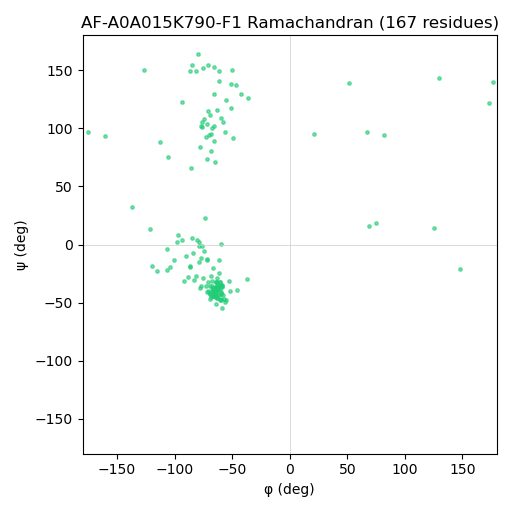Protein AF-A0A015K790-F1 (afdb_monomer)

Nearest PDB structures (foldseek):
  2nn4-assembly1_A  TM=5.230E-01  e=2.439E+00  Bacillus subtilis

Organism: Rhizophagus irregularis (strain DAOM 197198w) (NCBI:txid1432141)

Mean predicted aligned error: 20.73 Å

Foldseek 3Di:
DDDPPPPPDQLVPDDLVRLCVVVVVVVHDSVPQDSDSVSSNVVVVVVVVVVVVVVVVVVVVVVPPDDDDDDDDPDPPPPPPPPDPPPDDVVNDPPDPPPPPDDQDPVLVVLLVVLVVVPPPDVPPPPLVVSLVVSLVVVVVCVVVVNDPPVNRDDSVVSSVVVVVVVVD

Sequence (169 aa):
MEFFFVIEINPNRLTIEELKKKLSDYGIDTDIISDNRVVLAEILQNISNDETSKQVSDMLYNETIDTDLDSRQVSEYKLDFLLSSGWALKENQRFGKKGGGKRMSKNVVSYLEAYFLAGDINKSEKIYGSRNAEMHNELKGLVEGGILEKEEIPKIFTISNWIARYLVK

Secondary structure (DSSP, 8-state):
----------GGGS-HHHHHHHHHHTT--TTTT-S-HHHHHHHHHHHHHHHHHHHHHHHHHHTT-S---------TTS-TT---TTS--GGG-----TT-SPPPPHHHHHHHHHHHHHTTT-TTTS-HHHHHHHHHHHHHHHHHTTSS-GGG---HHHHHHHHHHHTT-

Solvent-accessible surface area (backbone atoms only — not comparable to full-atom values): 11027 Å² total; per-residue (Å²): 134,88,79,80,78,78,74,81,76,60,50,92,76,55,52,62,69,58,44,42,53,52,39,45,75,74,72,42,74,57,93,77,73,64,91,49,54,69,60,50,29,52,55,55,51,53,51,57,54,51,54,52,54,51,51,57,53,55,56,62,63,66,75,68,80,83,80,86,83,88,81,77,96,70,70,87,87,73,67,94,73,75,65,62,97,76,63,74,48,78,91,66,53,76,76,66,82,83,77,79,62,91,71,81,52,72,66,58,52,53,52,51,49,51,53,62,61,70,64,74,82,58,96,86,72,75,53,71,83,53,53,31,53,50,52,48,50,55,54,48,52,35,33,76,69,67,76,42,60,77,90,64,64,69,54,53,67,56,46,44,57,47,51,62,53,60,75,74,108

Radius of gyration: 29.71 Å; Cα contacts (8 Å, |Δi|>4): 68; chains: 1; bounding box: 66×65×40 Å

pLDDT: mean 71.96, std 16.67, range [33.62, 94.44]

Structure (mmCIF, N/CA/C/O backbone):
data_AF-A0A015K790-F1
#
_entry.id   AF-A0A015K790-F1
#
loop_
_atom_site.group_PDB
_atom_site.id
_atom_site.type_symbol
_atom_site.label_atom_id
_atom_site.label_alt_id
_atom_site.label_comp_id
_atom_site.label_asym_id
_atom_site.label_entity_id
_atom_site.label_seq_id
_atom_site.pdbx_PDB_ins_code
_atom_site.Cartn_x
_atom_site.Cartn_y
_atom_site.Cartn_z
_atom_site.occupancy
_atom_site.B_iso_or_equiv
_atom_site.auth_seq_id
_atom_site.auth_comp_id
_atom_site.auth_asym_id
_atom_site.auth_atom_id
_atom_site.pdbx_PDB_model_num
ATOM 1 N N . MET A 1 1 ? 49.365 -16.470 16.622 1.00 34.88 1 MET A N 1
ATOM 2 C CA . MET A 1 1 ? 48.613 -16.976 15.459 1.00 34.88 1 MET A CA 1
ATOM 3 C C . MET A 1 1 ? 47.930 -15.776 14.844 1.00 34.88 1 MET A C 1
ATOM 5 O O . MET A 1 1 ? 47.036 -15.215 15.465 1.00 34.88 1 MET A O 1
ATOM 9 N N . GLU A 1 2 ? 48.473 -15.303 13.728 1.00 34.03 2 GLU A N 1
ATOM 10 C CA . GLU A 1 2 ? 47.981 -14.133 12.998 1.00 34.03 2 GLU A CA 1
ATOM 11 C C . GLU A 1 2 ? 46.649 -14.505 12.335 1.00 34.03 2 GLU A C 1
ATOM 13 O O . GLU A 1 2 ? 46.596 -15.398 11.491 1.00 34.03 2 GLU A O 1
ATOM 18 N N . PHE A 1 3 ? 45.560 -13.866 12.758 1.00 34.06 3 PHE A N 1
ATOM 19 C CA . PHE A 1 3 ? 44.271 -13.978 12.087 1.00 34.06 3 PHE A CA 1
ATOM 20 C C . PHE A 1 3 ? 44.367 -13.211 10.766 1.00 34.06 3 PHE A C 1
ATOM 22 O O . PHE A 1 3 ? 44.336 -11.981 10.766 1.00 34.06 3 PHE A O 1
ATOM 29 N N . PHE A 1 4 ? 44.492 -13.917 9.641 1.00 36.56 4 PHE A N 1
ATOM 30 C CA . PHE A 1 4 ? 44.366 -13.287 8.330 1.00 36.56 4 PHE A CA 1
ATOM 31 C C . PHE A 1 4 ? 42.921 -12.828 8.142 1.00 36.56 4 PHE A C 1
ATOM 33 O O . PHE A 1 4 ? 42.010 -13.602 7.854 1.00 36.56 4 PHE A O 1
ATOM 40 N N . PHE A 1 5 ? 42.719 -11.534 8.363 1.00 33.62 5 PHE A N 1
ATOM 41 C CA . PHE A 1 5 ? 41.496 -10.819 8.059 1.00 33.62 5 PHE A CA 1
ATOM 42 C C . PHE A 1 5 ? 41.367 -10.765 6.531 1.00 33.62 5 PHE A C 1
ATOM 44 O O . PHE A 1 5 ? 41.971 -9.909 5.883 1.00 33.62 5 PHE A O 1
ATOM 51 N N . VAL A 1 6 ? 40.627 -11.700 5.932 1.00 44.00 6 VAL A N 1
ATOM 52 C CA . VAL A 1 6 ? 40.251 -11.590 4.518 1.00 44.00 6 VAL A CA 1
ATOM 53 C C . VAL A 1 6 ? 39.245 -10.449 4.429 1.00 44.00 6 VAL A C 1
ATOM 55 O O . VAL A 1 6 ? 38.055 -10.611 4.691 1.00 44.00 6 VAL A O 1
ATOM 58 N N . ILE A 1 7 ? 39.750 -9.251 4.132 1.00 43.62 7 ILE A N 1
ATOM 59 C CA . ILE A 1 7 ? 38.922 -8.121 3.723 1.00 43.62 7 ILE A CA 1
ATOM 60 C C . ILE A 1 7 ? 38.212 -8.588 2.459 1.00 43.62 7 ILE A C 1
ATOM 62 O O . ILE A 1 7 ? 38.834 -8.767 1.418 1.00 43.62 7 ILE A O 1
ATOM 66 N N . GLU A 1 8 ? 36.915 -8.826 2.568 1.00 54.44 8 GLU A N 1
ATOM 67 C CA . GLU A 1 8 ? 36.035 -9.161 1.459 1.00 54.44 8 GLU A CA 1
ATOM 68 C C . GLU A 1 8 ? 35.967 -7.932 0.536 1.00 54.44 8 GLU A C 1
ATOM 70 O O . GLU A 1 8 ? 35.201 -6.986 0.750 1.00 54.44 8 GLU A O 1
ATOM 75 N N . ILE A 1 9 ? 36.880 -7.851 -0.436 1.00 58.97 9 ILE A N 1
ATOM 76 C CA . ILE A 1 9 ? 36.975 -6.674 -1.297 1.00 58.97 9 ILE A CA 1
ATOM 77 C C . ILE A 1 9 ? 35.805 -6.713 -2.275 1.00 58.97 9 ILE A C 1
ATOM 79 O O . ILE A 1 9 ? 35.795 -7.504 -3.209 1.00 58.97 9 ILE A O 1
ATOM 83 N N . ASN A 1 10 ? 34.828 -5.827 -2.080 1.00 67.44 10 ASN A N 1
ATOM 84 C CA . ASN A 1 10 ? 33.653 -5.747 -2.941 1.00 67.44 10 ASN A CA 1
ATOM 85 C C . ASN A 1 10 ? 34.029 -5.210 -4.345 1.00 67.44 10 ASN A C 1
ATOM 87 O O . ASN A 1 10 ? 34.316 -4.011 -4.469 1.00 67.44 10 ASN A O 1
ATOM 91 N N . PRO A 1 11 ? 33.967 -6.037 -5.411 1.00 66.12 11 PRO A N 1
ATOM 92 C CA . PRO A 1 11 ? 34.335 -5.642 -6.776 1.00 66.12 11 PRO A CA 1
ATOM 93 C C . PRO A 1 11 ? 33.467 -4.494 -7.310 1.00 66.12 11 PRO A C 1
ATOM 95 O O . PRO A 1 11 ? 33.927 -3.672 -8.100 1.00 66.12 11 PRO A O 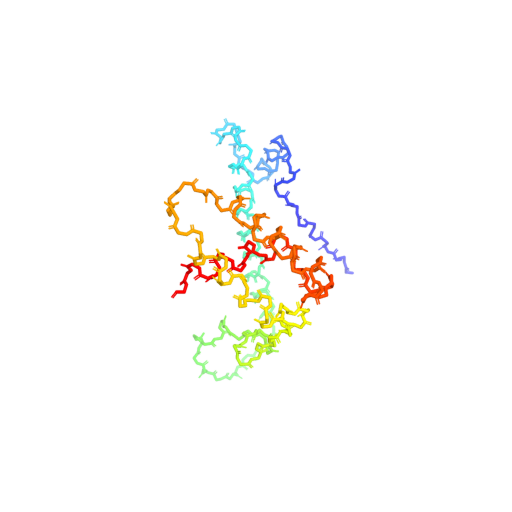1
ATOM 98 N N . ASN A 1 12 ? 32.247 -4.333 -6.786 1.00 70.94 12 ASN A N 1
ATOM 99 C CA . ASN A 1 12 ? 31.324 -3.268 -7.182 1.00 70.94 12 ASN A CA 1
ATOM 100 C C . ASN A 1 12 ? 31.701 -1.884 -6.646 1.00 70.94 12 ASN A C 1
ATOM 102 O O . ASN A 1 12 ? 31.036 -0.902 -6.989 1.00 70.94 12 ASN A O 1
ATOM 106 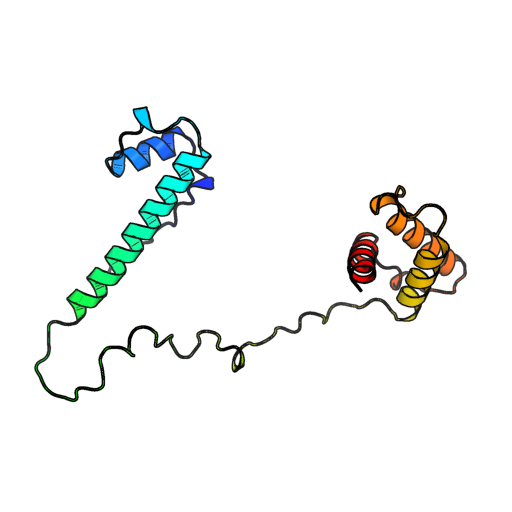N N . ARG A 1 13 ? 32.735 -1.775 -5.806 1.00 73.06 13 ARG A N 1
ATOM 107 C CA . ARG A 1 13 ? 33.251 -0.494 -5.295 1.00 73.06 13 ARG A CA 1
ATOM 108 C C . ARG A 1 13 ? 34.580 -0.076 -5.919 1.00 73.06 13 ARG A C 1
ATOM 110 O O . ARG A 1 13 ? 35.035 1.025 -5.636 1.00 73.06 13 ARG A O 1
ATOM 117 N N . LEU A 1 14 ? 35.162 -0.915 -6.772 1.00 79.44 14 LEU A N 1
ATOM 118 C CA . LEU A 1 14 ? 36.437 -0.651 -7.432 1.00 79.44 14 LEU A CA 1
ATOM 119 C C . LEU A 1 14 ? 36.237 0.139 -8.735 1.00 79.44 14 LEU A C 1
ATOM 121 O O . LEU A 1 14 ? 35.193 0.042 -9.405 1.00 79.44 14 LEU A O 1
ATOM 125 N N . THR A 1 15 ? 37.235 0.953 -9.064 1.00 83.56 15 THR A N 1
ATOM 126 C CA . THR A 1 15 ? 37.365 1.649 -10.351 1.00 83.56 15 THR A CA 1
ATOM 127 C C . THR A 1 15 ? 37.914 0.706 -11.428 1.00 83.56 15 THR A C 1
ATOM 129 O O . THR A 1 15 ? 38.426 -0.368 -11.120 1.00 83.56 15 THR A O 1
ATOM 132 N N . ILE A 1 16 ? 37.786 1.075 -12.708 1.00 79.81 16 ILE A N 1
ATOM 133 C CA . ILE A 1 16 ? 38.202 0.218 -13.836 1.00 79.81 16 ILE A CA 1
ATOM 134 C C . ILE A 1 16 ? 39.700 -0.113 -13.758 1.00 79.81 16 ILE A C 1
ATOM 136 O O . ILE A 1 16 ? 40.069 -1.271 -13.913 1.00 79.81 16 ILE A O 1
ATOM 140 N N . GLU A 1 17 ? 40.542 0.870 -13.435 1.00 81.38 17 GLU A N 1
ATOM 141 C CA . GLU A 1 17 ? 41.993 0.680 -13.297 1.00 81.38 17 GLU A CA 1
ATOM 142 C C . GLU A 1 17 ? 42.351 -0.275 -12.156 1.00 81.38 17 GLU A C 1
ATOM 144 O O . GLU A 1 17 ? 43.218 -1.134 -12.292 1.00 81.38 17 GLU A O 1
ATOM 149 N N . GLU A 1 18 ? 41.647 -0.175 -11.027 1.00 83.50 18 GLU A N 1
ATOM 150 C CA . GLU A 1 18 ? 41.865 -1.071 -9.892 1.00 83.50 18 GLU A CA 1
ATOM 151 C C . GLU A 1 18 ? 41.397 -2.498 -10.194 1.00 83.50 18 GLU A C 1
ATOM 153 O O . GLU A 1 18 ? 42.034 -3.457 -9.756 1.00 83.50 18 GLU A O 1
ATOM 158 N N . LEU A 1 19 ? 40.305 -2.650 -10.953 1.00 84.00 19 LEU A N 1
ATOM 159 C CA . LEU A 1 19 ? 39.843 -3.953 -11.430 1.00 84.00 19 LEU A CA 1
ATOM 160 C C . LEU A 1 19 ? 40.857 -4.570 -12.398 1.00 84.00 19 LEU A C 1
ATOM 162 O O . LEU A 1 19 ? 41.208 -5.737 -12.232 1.00 84.00 19 LEU A O 1
ATOM 166 N N . LYS A 1 20 ? 41.378 -3.790 -13.354 1.00 82.88 20 LYS A N 1
ATOM 167 C CA . LYS A 1 20 ? 42.399 -4.261 -14.301 1.00 82.88 20 LYS A CA 1
ATOM 168 C C . LYS A 1 20 ? 43.691 -4.659 -13.591 1.00 82.88 20 LYS A C 1
ATOM 170 O O . LYS A 1 20 ? 44.198 -5.754 -13.809 1.00 82.88 20 LYS A O 1
ATOM 175 N N . LYS A 1 21 ? 44.172 -3.827 -12.665 1.00 84.62 21 LYS A N 1
ATOM 176 C CA . LYS A 1 21 ? 45.357 -4.130 -11.854 1.00 84.62 21 LYS A CA 1
ATOM 177 C C . LYS A 1 21 ? 45.214 -5.461 -11.113 1.00 84.62 21 LYS A C 1
ATOM 179 O O . LYS A 1 21 ? 46.108 -6.293 -11.181 1.00 84.62 21 LYS A O 1
ATOM 184 N N . LYS A 1 22 ? 44.072 -5.688 -10.458 1.00 82.81 22 LYS A N 1
ATOM 185 C CA . LYS A 1 22 ? 43.823 -6.947 -9.748 1.00 82.81 22 LYS A CA 1
ATOM 186 C C . LYS A 1 22 ? 43.770 -8.149 -10.678 1.00 82.81 22 LYS A C 1
ATOM 188 O O . LYS A 1 22 ? 44.328 -9.182 -10.350 1.00 82.81 22 LYS A O 1
ATOM 193 N N . LEU A 1 23 ? 43.112 -8.030 -11.828 1.00 82.25 23 LEU A N 1
ATOM 194 C CA . LEU A 1 23 ? 43.068 -9.113 -12.812 1.00 82.25 23 LEU A CA 1
ATOM 195 C C . LEU A 1 23 ? 44.467 -9.431 -13.365 1.00 82.25 23 LEU A C 1
ATOM 197 O O . LEU A 1 23 ? 44.794 -10.602 -13.540 1.00 82.25 23 LEU A O 1
ATOM 201 N N . SER A 1 24 ? 45.321 -8.418 -13.531 1.00 80.88 24 SER A N 1
ATOM 202 C CA . SER A 1 24 ? 46.734 -8.616 -13.864 1.00 80.88 24 SER A CA 1
ATOM 203 C C . SER A 1 24 ? 47.498 -9.366 -12.767 1.00 80.88 24 SER A C 1
ATOM 205 O O . SER A 1 24 ? 48.345 -10.190 -13.102 1.00 80.88 24 SER A O 1
ATOM 207 N N . ASP A 1 25 ? 47.202 -9.127 -11.483 1.00 79.69 25 ASP A N 1
ATOM 208 C CA . ASP A 1 25 ? 47.802 -9.885 -10.370 1.00 79.69 25 ASP A CA 1
ATOM 209 C C . ASP A 1 25 ? 47.414 -11.381 -10.431 1.00 79.69 25 ASP A C 1
ATOM 211 O O . ASP A 1 25 ? 48.201 -12.242 -10.042 1.00 79.69 25 ASP A O 1
ATOM 215 N N . TYR A 1 26 ? 46.240 -11.698 -10.994 1.00 73.69 26 TYR A N 1
ATOM 216 C CA . TYR A 1 26 ? 45.779 -13.065 -11.282 1.00 73.69 26 TYR A CA 1
ATOM 217 C C . TYR A 1 26 ? 46.281 -13.626 -12.630 1.00 73.69 26 TYR A C 1
ATOM 219 O O . TYR A 1 26 ? 45.879 -14.718 -13.032 1.00 73.69 26 TYR A O 1
ATOM 227 N N . GLY A 1 27 ? 47.157 -12.908 -13.344 1.00 70.88 27 GLY A N 1
ATOM 228 C CA . GLY A 1 27 ? 47.731 -13.349 -14.622 1.00 70.88 27 GLY A CA 1
ATOM 229 C C . GLY A 1 27 ? 46.777 -13.261 -15.818 1.00 70.88 27 GLY A C 1
ATOM 230 O O . GLY A 1 27 ? 47.007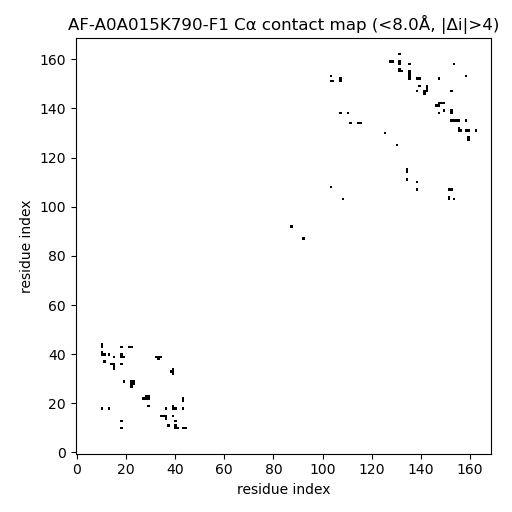 -13.917 -16.835 1.00 70.88 27 GLY A O 1
ATOM 231 N N . ILE A 1 28 ? 45.704 -12.475 -15.707 1.00 72.19 28 ILE A N 1
ATOM 232 C CA . ILE A 1 28 ? 44.714 -12.275 -16.766 1.00 72.19 28 ILE A CA 1
ATOM 233 C C . ILE A 1 28 ? 45.092 -11.032 -17.575 1.00 72.19 28 ILE A C 1
ATOM 235 O O . ILE A 1 28 ? 45.188 -9.936 -17.027 1.00 72.19 28 ILE A O 1
ATOM 239 N N . ASP A 1 29 ? 45.277 -11.201 -18.885 1.00 66.88 29 ASP A N 1
ATOM 240 C CA . ASP A 1 29 ? 45.687 -10.120 -19.784 1.00 66.88 29 ASP A CA 1
ATOM 241 C C . ASP A 1 29 ? 44.511 -9.173 -20.085 1.00 66.88 29 ASP A C 1
ATOM 243 O O . ASP A 1 29 ? 43.596 -9.478 -20.856 1.00 66.88 29 ASP A O 1
ATOM 247 N N . THR A 1 30 ? 44.490 -8.028 -19.403 1.00 64.75 30 THR A N 1
ATOM 248 C CA . THR A 1 30 ? 43.350 -7.100 -19.383 1.00 64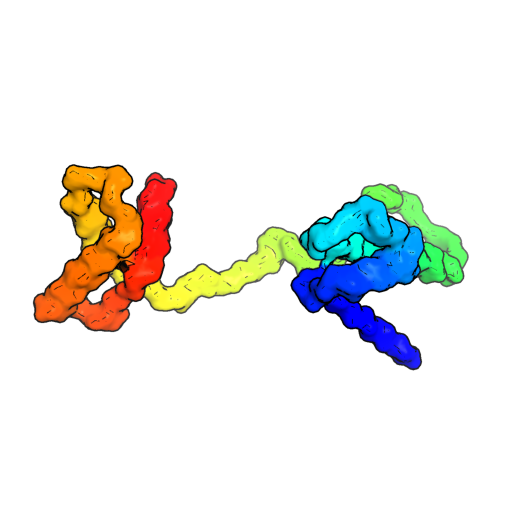.75 30 THR A CA 1
ATOM 249 C C . THR A 1 30 ? 43.206 -6.241 -20.631 1.00 64.75 30 THR A C 1
ATOM 251 O O . THR A 1 30 ? 42.158 -5.616 -20.808 1.00 64.75 30 THR A O 1
ATOM 254 N N . ASP A 1 31 ? 44.213 -6.225 -21.503 1.00 62.47 31 ASP A N 1
ATOM 255 C CA . ASP A 1 31 ? 44.223 -5.413 -22.725 1.00 62.47 31 ASP A CA 1
ATOM 256 C C . ASP A 1 31 ? 43.249 -5.942 -23.796 1.00 62.47 31 ASP A C 1
ATOM 258 O O . ASP A 1 31 ? 42.895 -5.229 -24.733 1.00 62.47 31 ASP A O 1
ATOM 262 N N . ILE A 1 32 ? 42.749 -7.173 -23.626 1.00 57.81 32 ILE A N 1
ATOM 263 C CA . ILE A 1 32 ? 41.846 -7.856 -24.569 1.00 57.81 32 ILE A CA 1
ATOM 264 C C . ILE A 1 32 ? 40.387 -7.873 -24.063 1.00 57.81 32 ILE A C 1
ATOM 266 O O . ILE A 1 32 ? 39.453 -8.070 -24.840 1.00 57.81 32 ILE A O 1
ATOM 270 N N . ILE A 1 33 ? 40.159 -7.667 -22.761 1.00 62.03 33 ILE A N 1
ATOM 271 C CA . ILE A 1 33 ? 38.974 -8.220 -22.079 1.00 62.03 33 ILE A CA 1
ATOM 272 C C . ILE A 1 33 ? 37.730 -7.334 -22.116 1.00 62.03 33 ILE A C 1
ATOM 274 O O . ILE A 1 33 ? 36.641 -7.904 -22.089 1.00 62.03 33 ILE A O 1
ATOM 278 N N . SER A 1 34 ? 37.870 -6.001 -22.212 1.00 64.19 34 SER A N 1
ATOM 279 C CA . SER A 1 34 ? 36.805 -4.968 -22.298 1.00 64.19 34 SER A CA 1
ATOM 280 C C . SER A 1 34 ? 37.026 -3.842 -21.280 1.00 64.19 34 SER A C 1
ATOM 282 O O . SER A 1 34 ? 37.390 -4.090 -20.133 1.00 64.19 34 SER A O 1
ATOM 284 N N . ASP A 1 35 ? 36.708 -2.599 -21.661 1.00 75.44 35 ASP A N 1
ATOM 285 C CA . ASP A 1 35 ? 36.651 -1.444 -20.746 1.00 75.44 35 ASP A CA 1
ATOM 286 C C . ASP A 1 35 ? 35.343 -1.383 -19.936 1.00 75.44 35 ASP A C 1
ATOM 288 O O . ASP A 1 35 ? 35.091 -0.445 -19.173 1.00 75.44 35 ASP A O 1
ATOM 292 N N . ASN A 1 36 ? 34.471 -2.382 -20.085 1.00 81.06 36 ASN A N 1
ATOM 293 C CA . ASN A 1 36 ? 33.233 -2.444 -19.333 1.00 81.06 36 ASN A CA 1
ATOM 294 C C . ASN A 1 36 ? 33.493 -2.882 -17.889 1.00 81.06 36 ASN A C 1
ATOM 296 O O . ASN A 1 36 ? 33.670 -4.063 -17.585 1.00 81.06 36 ASN A O 1
ATOM 300 N N . ARG A 1 37 ? 33.405 -1.910 -16.980 1.00 80.38 37 ARG A N 1
ATOM 301 C CA . ARG A 1 37 ? 33.509 -2.094 -15.529 1.00 80.38 37 ARG A CA 1
ATOM 302 C C . ARG A 1 37 ? 32.690 -3.269 -14.981 1.00 80.38 37 ARG A C 1
ATOM 304 O O . ARG A 1 37 ? 33.152 -3.938 -14.064 1.00 80.38 37 ARG A O 1
ATOM 311 N N . VAL A 1 38 ? 31.478 -3.493 -15.496 1.00 79.38 38 VAL A N 1
ATOM 312 C CA . VAL A 1 38 ? 30.572 -4.540 -14.990 1.00 79.38 38 VAL A CA 1
ATOM 313 C C . VAL A 1 38 ? 31.143 -5.928 -15.267 1.00 79.38 38 VAL A C 1
ATOM 315 O O . VAL A 1 38 ? 31.182 -6.761 -14.369 1.00 79.38 38 VAL A O 1
ATOM 318 N N . VAL A 1 39 ? 31.660 -6.134 -16.479 1.00 81.31 39 VAL A N 1
ATOM 319 C CA . VAL A 1 39 ? 32.260 -7.404 -16.909 1.00 81.31 39 VAL A CA 1
ATOM 320 C C . VAL A 1 39 ? 33.518 -7.701 -16.092 1.00 81.31 39 VAL A C 1
ATOM 322 O O . VAL A 1 39 ? 33.691 -8.810 -15.598 1.00 81.31 39 VAL A O 1
ATOM 325 N N . LEU A 1 40 ? 34.364 -6.690 -15.870 1.00 81.19 40 LEU A N 1
ATOM 326 C CA . LEU A 1 40 ? 35.576 -6.838 -15.058 1.00 81.19 40 LEU A CA 1
ATOM 327 C C . LEU A 1 40 ? 35.260 -7.192 -13.596 1.00 81.19 40 LEU A C 1
ATOM 329 O O . LEU A 1 40 ? 35.945 -8.017 -12.994 1.00 81.19 40 LEU A O 1
ATOM 333 N N . ALA A 1 41 ? 34.213 -6.590 -13.025 1.00 80.38 41 ALA A N 1
ATOM 334 C CA . ALA A 1 41 ? 33.776 -6.886 -11.663 1.00 80.38 41 ALA A CA 1
ATOM 335 C C . ALA A 1 41 ? 33.235 -8.319 -11.522 1.00 80.38 41 ALA A C 1
ATOM 337 O O . ALA A 1 41 ? 33.524 -8.984 -10.528 1.00 80.38 41 ALA A O 1
ATOM 338 N N . GLU A 1 42 ? 32.489 -8.798 -12.518 1.00 83.12 42 GLU A N 1
ATOM 339 C CA . GLU A 1 42 ? 31.931 -10.153 -12.550 1.00 83.12 42 GLU A CA 1
ATOM 340 C C . GLU A 1 42 ? 33.025 -11.225 -12.667 1.00 83.12 42 GLU A C 1
ATOM 342 O O . GLU A 1 42 ? 33.025 -12.195 -11.909 1.00 83.12 42 GLU A O 1
ATOM 347 N N . ILE A 1 43 ? 34.009 -11.017 -13.548 1.00 82.19 43 ILE A N 1
ATOM 348 C CA . ILE A 1 43 ? 35.155 -11.929 -13.701 1.00 82.19 43 ILE A CA 1
ATOM 349 C C . ILE A 1 43 ? 35.925 -12.047 -12.382 1.00 82.19 43 ILE A C 1
ATOM 351 O O . ILE A 1 43 ? 36.201 -13.156 -11.924 1.00 82.19 43 ILE A O 1
ATOM 355 N N . LEU A 1 44 ? 36.218 -10.916 -11.735 1.00 82.56 44 LEU A N 1
ATOM 356 C CA . LEU A 1 44 ? 36.946 -10.900 -10.468 1.00 82.56 44 LEU A CA 1
ATOM 357 C C . LEU A 1 44 ? 36.178 -11.625 -9.349 1.00 82.56 44 LEU A C 1
ATOM 359 O O . LEU A 1 44 ? 36.776 -12.323 -8.532 1.00 82.56 44 LEU A O 1
ATOM 363 N N . GLN A 1 45 ? 34.850 -11.488 -9.324 1.00 82.06 45 GLN A N 1
ATOM 364 C CA . GLN A 1 45 ? 33.999 -12.172 -8.353 1.00 82.06 45 GLN A CA 1
ATOM 365 C C . GLN A 1 45 ? 34.016 -13.693 -8.544 1.00 82.06 45 GLN A C 1
ATOM 367 O O . GLN A 1 45 ? 34.084 -14.436 -7.566 1.00 82.06 45 GLN A O 1
ATOM 372 N N . ASN A 1 46 ? 33.995 -14.159 -9.792 1.00 80.69 46 ASN A N 1
ATOM 373 C CA . ASN A 1 46 ? 34.024 -15.586 -10.100 1.00 80.69 46 ASN A CA 1
ATOM 374 C C . ASN A 1 46 ? 35.355 -16.239 -9.701 1.00 80.69 46 ASN A C 1
ATOM 376 O O . ASN A 1 46 ? 35.340 -17.321 -9.119 1.00 80.69 46 ASN A O 1
ATOM 380 N N . ILE A 1 47 ? 36.482 -15.560 -9.930 1.00 79.75 47 ILE A N 1
ATOM 381 C CA . ILE A 1 47 ? 37.817 -16.048 -9.535 1.00 79.75 47 ILE A CA 1
ATOM 382 C C . ILE A 1 47 ? 37.922 -16.172 -8.014 1.00 79.75 47 ILE A C 1
ATOM 384 O O . ILE A 1 47 ? 38.338 -17.208 -7.504 1.00 79.75 47 ILE A O 1
ATOM 388 N N . SER A 1 48 ? 37.468 -15.154 -7.276 1.00 74.12 48 SER A N 1
ATOM 389 C CA . SER A 1 48 ? 37.499 -15.182 -5.809 1.00 74.12 48 SER A CA 1
ATOM 390 C C . SER A 1 48 ? 36.684 -16.349 -5.230 1.00 74.12 48 SER A C 1
ATOM 392 O O . SER A 1 48 ? 37.071 -16.928 -4.215 1.00 74.12 48 SER A O 1
ATOM 394 N N . ASN A 1 49 ? 35.569 -16.716 -5.867 1.00 70.88 49 ASN A N 1
ATOM 395 C CA . ASN A 1 49 ? 34.738 -17.845 -5.440 1.00 70.88 49 ASN A CA 1
ATOM 396 C C . ASN A 1 49 ? 35.398 -19.208 -5.733 1.00 70.88 49 ASN A C 1
ATOM 398 O O . ASN A 1 49 ? 35.257 -20.142 -4.937 1.00 70.88 49 ASN A O 1
ATOM 402 N N . ASP A 1 50 ? 36.130 -19.324 -6.844 1.00 69.12 50 ASP A N 1
ATOM 403 C CA . ASP A 1 50 ? 36.870 -20.538 -7.214 1.00 69.12 50 ASP A CA 1
ATOM 404 C C . ASP A 1 50 ? 38.053 -20.786 -6.260 1.00 69.12 50 ASP A C 1
ATOM 406 O O . ASP A 1 50 ? 38.195 -21.875 -5.700 1.00 69.12 50 ASP A O 1
ATOM 410 N N . GLU A 1 51 ? 38.834 -19.746 -5.948 1.00 67.12 51 GLU A N 1
ATOM 411 C CA . GLU A 1 51 ? 39.943 -19.839 -4.985 1.00 67.12 51 GLU A CA 1
ATOM 412 C C . GLU A 1 51 ? 39.472 -20.243 -3.583 1.00 67.12 51 GLU A C 1
ATOM 414 O O . GLU A 1 51 ? 40.125 -21.045 -2.912 1.00 67.12 51 GLU A O 1
ATOM 419 N N . THR A 1 52 ? 38.317 -19.730 -3.153 1.00 62.88 52 THR A N 1
ATOM 420 C CA . THR A 1 52 ? 37.710 -20.085 -1.860 1.00 62.88 52 THR A CA 1
ATOM 421 C C . THR A 1 52 ? 37.302 -21.560 -1.830 1.00 62.88 52 THR A C 1
ATOM 423 O O . THR A 1 52 ? 37.516 -22.247 -0.833 1.00 62.88 52 THR A O 1
ATOM 426 N N . SER A 1 53 ? 36.769 -22.074 -2.942 1.00 59.72 53 SER A N 1
ATOM 427 C CA . SER A 1 53 ? 36.374 -23.483 -3.073 1.00 59.72 53 SER A CA 1
ATOM 428 C C . SER A 1 53 ?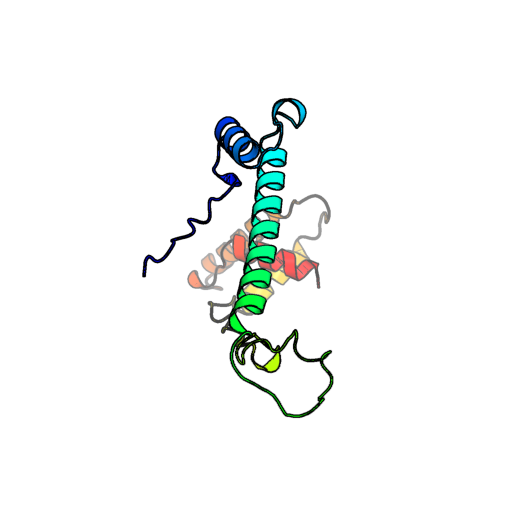 37.587 -24.417 -3.036 1.00 59.72 53 SER A C 1
ATOM 430 O O . SER A 1 53 ? 37.548 -25.470 -2.397 1.00 59.72 53 SER A O 1
ATOM 432 N N . LYS A 1 54 ? 38.695 -24.006 -3.660 1.00 61.06 54 LYS A N 1
ATOM 433 C CA . LYS A 1 54 ? 39.945 -24.772 -3.691 1.00 61.06 54 LYS A CA 1
ATOM 434 C C . LYS A 1 54 ? 40.637 -24.825 -2.323 1.00 61.06 54 LYS A C 1
ATOM 436 O O . LYS A 1 54 ? 41.038 -25.899 -1.886 1.00 61.06 54 LYS A O 1
ATOM 441 N N . GLN A 1 55 ? 40.683 -23.706 -1.596 1.00 60.28 55 GLN A N 1
ATOM 442 C CA . GLN A 1 55 ? 41.268 -23.648 -0.247 1.00 60.28 55 GLN A CA 1
ATOM 443 C C . GLN A 1 55 ? 40.516 -24.514 0.775 1.00 60.28 55 GLN A C 1
ATOM 445 O O . GLN A 1 55 ? 41.143 -25.152 1.620 1.00 60.28 55 GLN A O 1
ATOM 450 N N . VAL A 1 56 ? 39.182 -24.578 0.689 1.00 60.25 56 VAL A N 1
ATOM 451 C CA . VAL A 1 56 ? 38.366 -25.439 1.565 1.00 60.25 56 VAL A CA 1
ATOM 452 C C . VAL A 1 56 ? 38.654 -26.924 1.315 1.00 60.25 56 VAL A C 1
ATOM 454 O O . VAL A 1 56 ? 38.728 -27.695 2.268 1.00 60.25 56 VAL A O 1
ATOM 457 N N . SER A 1 57 ? 38.879 -27.316 0.058 1.00 60.94 57 SER A N 1
ATOM 458 C CA . SER A 1 57 ? 39.277 -28.685 -0.299 1.00 60.94 57 SER A CA 1
ATOM 459 C C . SER A 1 57 ? 40.664 -29.045 0.247 1.00 60.94 57 SER A C 1
ATOM 461 O O . SER A 1 57 ? 40.848 -30.128 0.803 1.00 60.94 57 SER A O 1
ATOM 463 N N . ASP A 1 58 ? 41.633 -28.135 0.129 1.00 56.12 58 ASP A N 1
ATOM 464 C CA . ASP A 1 58 ? 43.014 -28.373 0.565 1.00 56.12 58 ASP A CA 1
ATOM 465 C C . ASP A 1 58 ? 43.147 -28.416 2.101 1.00 56.12 58 ASP A C 1
ATOM 467 O O . ASP A 1 58 ? 43.951 -29.184 2.633 1.00 56.12 58 ASP A O 1
ATOM 471 N N . MET A 1 59 ? 42.336 -27.651 2.845 1.00 53.81 59 MET A N 1
ATOM 472 C CA . MET A 1 59 ? 42.277 -27.745 4.315 1.00 53.81 59 MET A CA 1
ATOM 473 C C . MET A 1 59 ? 41.789 -29.122 4.790 1.00 53.81 59 MET A C 1
ATOM 475 O O . MET A 1 59 ? 42.311 -29.652 5.768 1.00 53.81 59 MET A O 1
ATOM 479 N N . LEU A 1 60 ? 40.824 -29.715 4.084 1.00 55.81 60 LEU A N 1
ATOM 480 C CA . LEU A 1 60 ? 40.159 -30.960 4.485 1.00 55.81 60 LEU A CA 1
ATOM 481 C C . LEU A 1 60 ? 41.042 -32.204 4.260 1.00 55.81 60 LEU A C 1
ATOM 483 O O . LEU A 1 60 ? 40.959 -33.174 5.013 1.00 55.81 60 LEU A O 1
ATOM 487 N N . TYR A 1 61 ? 41.939 -32.151 3.270 1.00 55.81 61 TYR A N 1
ATOM 488 C CA . TYR A 1 61 ? 42.884 -33.231 2.958 1.00 55.81 61 TYR A CA 1
ATOM 489 C C . TYR A 1 61 ? 44.138 -33.244 3.842 1.00 55.81 61 TYR A C 1
ATOM 491 O O . TYR A 1 61 ? 44.732 -34.299 4.056 1.00 55.81 61 TYR A O 1
ATOM 499 N N . ASN A 1 62 ? 44.553 -32.088 4.365 1.00 54.16 62 ASN A N 1
ATOM 500 C CA . ASN A 1 62 ? 45.781 -31.982 5.159 1.00 54.16 62 ASN A CA 1
ATOM 501 C C . ASN A 1 62 ? 45.566 -32.285 6.653 1.00 54.16 62 ASN A C 1
ATOM 503 O O . ASN A 1 62 ? 46.525 -32.609 7.349 1.00 54.16 62 ASN A O 1
ATOM 507 N N . GLU A 1 63 ? 44.326 -32.218 7.148 1.00 53.38 63 GLU A N 1
ATOM 508 C CA . GLU A 1 63 ? 43.980 -32.517 8.548 1.00 53.38 63 GLU A CA 1
ATOM 509 C C . GLU A 1 63 ? 43.779 -34.028 8.812 1.00 53.38 63 GLU A C 1
ATOM 511 O O . GLU A 1 63 ? 43.659 -34.448 9.959 1.00 53.38 63 GLU A O 1
ATOM 516 N N . THR A 1 64 ? 43.783 -34.872 7.769 1.00 49.47 64 THR A N 1
ATOM 517 C CA . THR A 1 64 ? 43.507 -36.321 7.861 1.00 49.47 64 THR A CA 1
ATOM 518 C C . THR A 1 64 ? 44.741 -37.233 7.906 1.00 49.47 64 THR A C 1
ATOM 520 O O . THR A 1 64 ? 44.579 -38.450 7.995 1.00 49.47 64 THR A O 1
ATOM 523 N N . ILE A 1 65 ? 45.973 -36.706 7.908 1.00 49.44 65 ILE A N 1
ATOM 524 C CA . ILE A 1 65 ? 47.188 -37.528 8.080 1.00 49.44 65 ILE A CA 1
ATOM 525 C C . ILE A 1 65 ? 47.774 -37.323 9.480 1.00 49.44 65 ILE A C 1
ATOM 527 O O . ILE A 1 65 ? 48.763 -36.620 9.634 1.00 49.44 65 ILE A O 1
ATOM 531 N N . ASP A 1 66 ? 47.140 -37.926 10.487 1.00 45.19 66 ASP A N 1
ATOM 532 C CA . ASP A 1 66 ? 47.804 -38.760 11.506 1.00 45.19 66 ASP A CA 1
ATOM 533 C C . ASP A 1 66 ? 46.730 -39.379 12.421 1.00 45.19 66 ASP A C 1
ATOM 535 O O . ASP A 1 66 ? 46.194 -38.720 13.310 1.00 45.19 66 ASP A O 1
ATOM 539 N N . THR A 1 67 ? 46.326 -40.620 12.146 1.00 42.69 67 THR A N 1
AT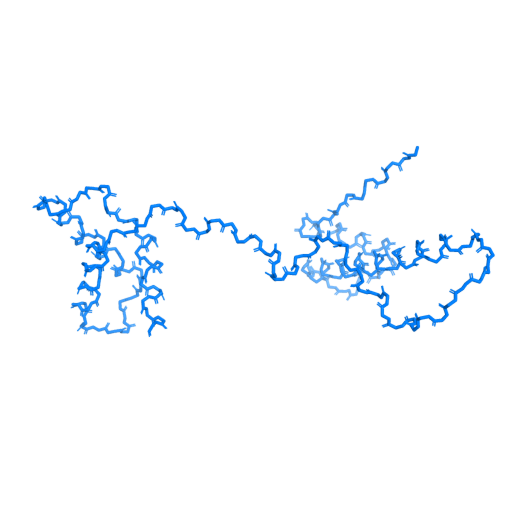OM 540 C CA . THR A 1 67 ? 46.153 -41.706 13.131 1.00 42.69 67 THR A CA 1
ATOM 541 C C . THR A 1 67 ? 45.510 -42.927 12.466 1.00 42.69 67 THR A C 1
ATOM 543 O O . THR A 1 67 ? 44.441 -42.892 11.867 1.00 42.69 67 THR A O 1
ATOM 546 N N . ASP A 1 68 ? 46.268 -44.005 12.571 1.00 43.03 68 ASP A N 1
ATOM 547 C CA . ASP A 1 68 ? 46.077 -45.380 12.135 1.00 43.03 68 ASP A CA 1
ATOM 548 C C . ASP A 1 68 ? 44.667 -45.991 12.366 1.00 43.03 68 ASP A C 1
ATOM 550 O O . ASP A 1 68 ? 44.140 -45.975 13.474 1.00 43.03 68 ASP A O 1
ATOM 554 N N . LEU A 1 69 ? 44.132 -46.566 11.278 1.00 52.22 69 LEU A N 1
ATOM 555 C CA . LEU A 1 69 ? 43.374 -47.823 1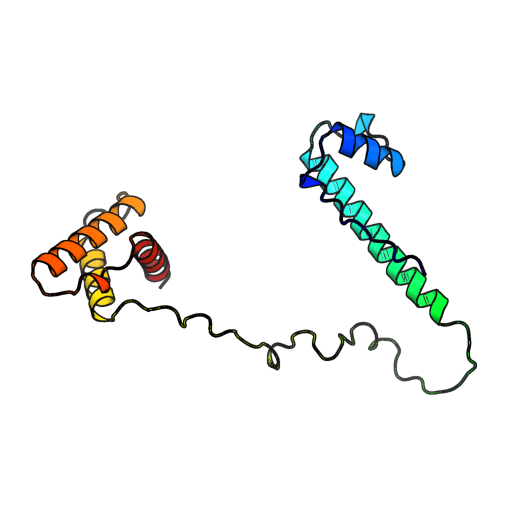1.114 1.00 52.22 69 LEU A CA 1
ATOM 556 C C . LEU A 1 69 ? 42.139 -48.175 11.986 1.00 52.22 69 LEU A C 1
ATOM 558 O O . LEU A 1 69 ? 42.144 -48.169 13.208 1.00 52.22 69 LEU A O 1
ATOM 562 N N . ASP A 1 70 ? 41.147 -48.730 11.276 1.00 47.16 70 ASP A N 1
ATOM 563 C CA . ASP A 1 70 ? 40.044 -49.581 11.749 1.00 47.16 70 ASP A CA 1
ATOM 564 C C . ASP A 1 70 ? 38.832 -48.870 12.364 1.00 47.16 70 ASP A C 1
ATOM 566 O O . ASP A 1 70 ? 38.719 -48.652 13.566 1.00 47.16 70 ASP A O 1
ATOM 570 N N . SER A 1 71 ? 37.819 -48.606 11.538 1.00 40.56 71 SER A N 1
ATOM 571 C CA . SER A 1 71 ? 36.568 -49.364 11.645 1.00 40.56 71 SER A CA 1
ATOM 572 C C . SER A 1 71 ? 35.500 -48.869 10.671 1.00 40.56 71 SER A C 1
ATOM 574 O O . SER A 1 71 ? 35.239 -47.682 10.513 1.00 40.56 71 SER A O 1
ATOM 576 N N . ARG A 1 72 ? 34.804 -49.862 10.109 1.00 46.16 72 ARG A N 1
ATOM 577 C CA . ARG A 1 72 ? 33.451 -49.791 9.541 1.00 46.16 72 ARG A CA 1
ATOM 578 C C . ARG A 1 72 ? 33.290 -48.947 8.278 1.00 46.16 72 ARG A C 1
ATOM 580 O O . ARG A 1 72 ? 32.938 -47.776 8.304 1.00 46.16 72 ARG A O 1
ATOM 587 N N . GLN A 1 73 ? 33.335 -49.674 7.161 1.00 51.66 73 GLN A N 1
ATOM 588 C CA . GLN A 1 73 ? 32.555 -49.380 5.960 1.00 51.66 73 GLN A CA 1
ATOM 589 C C . GLN A 1 73 ? 31.079 -49.144 6.329 1.00 51.66 73 GLN A C 1
ATOM 591 O O . GLN A 1 73 ? 30.265 -50.065 6.376 1.00 51.66 73 GLN A O 1
ATOM 596 N N . VAL A 1 74 ? 30.736 -47.887 6.584 1.00 42.56 74 VAL A N 1
ATOM 597 C CA . VAL A 1 74 ? 29.388 -47.351 6.431 1.00 42.56 74 VAL A CA 1
ATOM 598 C C . VAL A 1 74 ? 29.482 -46.367 5.276 1.00 42.56 74 VAL A C 1
ATOM 600 O O . VAL A 1 74 ? 29.801 -45.203 5.465 1.00 42.56 74 VAL A O 1
ATOM 603 N N . SER A 1 75 ? 29.283 -46.908 4.073 1.00 48.16 75 SER A N 1
ATOM 604 C CA . SER A 1 75 ? 28.935 -46.221 2.825 1.00 48.16 75 SER A CA 1
ATOM 605 C C . SER A 1 75 ? 29.252 -44.714 2.763 1.00 48.16 75 SER A C 1
ATOM 607 O O . SER A 1 75 ? 28.438 -43.864 3.127 1.00 48.16 75 SER A O 1
ATOM 609 N N . GLU A 1 76 ? 30.420 -44.431 2.203 1.00 56.16 76 GLU A N 1
ATOM 610 C CA . GLU A 1 76 ? 31.106 -43.149 1.989 1.00 56.16 76 GLU A CA 1
ATOM 611 C C . GLU A 1 76 ? 30.340 -42.110 1.134 1.00 56.16 76 GLU A C 1
ATOM 613 O O . GLU A 1 76 ? 30.802 -40.995 0.956 1.00 56.16 76 GLU A O 1
ATOM 618 N N . TYR A 1 77 ? 29.128 -42.408 0.647 1.00 48.59 77 TYR A N 1
ATOM 619 C CA . TYR A 1 77 ? 28.343 -41.496 -0.206 1.00 48.59 77 TYR A CA 1
ATOM 620 C C . TYR A 1 77 ? 27.281 -40.666 0.542 1.00 48.59 77 TYR A C 1
ATOM 622 O O . TYR A 1 77 ? 26.443 -40.015 -0.083 1.00 48.59 77 TYR A O 1
ATOM 630 N N . LYS A 1 78 ? 27.260 -40.706 1.882 1.00 48.12 78 LYS A N 1
ATOM 631 C CA . LYS A 1 78 ? 26.248 -40.018 2.714 1.00 48.12 78 LYS A CA 1
ATOM 632 C C . LYS A 1 78 ? 26.838 -39.004 3.707 1.00 48.12 78 LYS A C 1
ATOM 634 O O . LYS A 1 78 ? 26.135 -38.575 4.619 1.00 48.12 78 LYS A O 1
ATOM 639 N N . LEU A 1 79 ? 28.111 -38.639 3.566 1.00 52.09 79 LEU A N 1
ATOM 640 C CA . LEU A 1 79 ? 28.806 -37.766 4.522 1.00 52.09 79 LEU A CA 1
ATOM 641 C C . LEU A 1 79 ? 28.934 -36.298 4.076 1.00 52.09 79 LEU A C 1
ATOM 643 O O . LEU A 1 79 ? 29.120 -35.443 4.935 1.00 52.09 79 LEU A O 1
ATOM 647 N N . ASP A 1 80 ? 28.683 -35.967 2.806 1.00 54.25 80 ASP A N 1
ATOM 648 C CA . ASP A 1 80 ? 28.934 -34.609 2.279 1.00 54.25 80 ASP A CA 1
ATOM 649 C C . ASP A 1 80 ? 27.873 -33.548 2.618 1.00 54.25 80 ASP A C 1
ATOM 651 O O . ASP A 1 80 ? 28.010 -32.384 2.251 1.00 54.25 80 ASP A O 1
ATOM 655 N N . PHE A 1 81 ? 26.804 -33.906 3.335 1.00 57.78 81 PHE A N 1
ATOM 656 C CA . PHE A 1 81 ? 25.742 -32.954 3.697 1.00 57.78 81 PHE A CA 1
ATOM 657 C C . PHE A 1 81 ? 25.260 -33.086 5.143 1.00 57.78 81 PHE A C 1
ATOM 659 O O . PHE A 1 81 ? 24.101 -32.793 5.453 1.00 57.78 81 PHE A O 1
ATOM 666 N N . LEU A 1 82 ? 26.142 -33.472 6.067 1.00 57.56 82 LEU A N 1
ATOM 667 C CA . LEU A 1 82 ? 25.902 -33.233 7.493 1.00 57.56 82 LEU A CA 1
ATOM 668 C C . LEU A 1 82 ? 26.068 -31.736 7.787 1.00 57.56 82 LEU A C 1
ATOM 670 O O . LEU A 1 82 ? 27.047 -31.280 8.369 1.00 57.56 82 LEU A O 1
ATOM 674 N N . LEU A 1 83 ? 25.079 -30.954 7.356 1.00 63.16 83 LEU A N 1
ATOM 675 C CA . LEU A 1 83 ? 24.901 -29.581 7.796 1.00 63.16 83 LEU A CA 1
ATOM 676 C C . LEU A 1 83 ? 24.827 -29.599 9.329 1.00 63.16 83 LEU A C 1
ATOM 678 O O . LEU A 1 83 ? 24.012 -30.329 9.898 1.00 63.16 83 LEU A O 1
ATOM 682 N N . SER A 1 84 ? 25.687 -28.831 10.001 1.00 61.28 84 SER A N 1
ATOM 683 C CA . SER A 1 84 ? 25.707 -28.735 11.464 1.00 61.28 84 SER A CA 1
ATOM 684 C C . SER A 1 84 ? 24.288 -28.538 12.018 1.00 61.28 84 SER A C 1
ATOM 686 O O . SER A 1 84 ? 23.478 -27.806 11.446 1.00 61.28 84 SER A O 1
ATOM 688 N N . SER A 1 85 ? 23.942 -29.229 13.109 1.00 58.56 85 SER A N 1
ATOM 689 C CA . SER A 1 85 ? 22.610 -29.166 13.726 1.00 58.56 85 SER A CA 1
ATOM 690 C C . SER A 1 85 ? 22.262 -27.712 14.075 1.00 58.56 85 SER A C 1
ATOM 692 O O . SER A 1 85 ? 22.721 -27.184 15.086 1.00 58.56 85 SER A O 1
ATOM 694 N N . GLY A 1 86 ? 21.520 -27.037 13.195 1.00 59.03 86 GLY A N 1
ATOM 695 C CA . GLY A 1 86 ? 21.388 -25.577 13.211 1.00 59.03 86 GLY A CA 1
ATOM 696 C C . GLY A 1 86 ? 21.195 -24.940 11.832 1.00 59.03 86 GLY A C 1
ATOM 697 O O . GLY A 1 86 ? 20.623 -23.853 11.750 1.00 59.03 86 GLY A O 1
ATOM 698 N N . TRP A 1 87 ? 21.569 -25.616 10.742 1.00 63.69 87 TRP A N 1
ATOM 699 C CA . TRP A 1 87 ? 21.085 -25.233 9.414 1.00 63.69 87 TRP A CA 1
ATOM 700 C C . TRP A 1 87 ? 19.575 -25.459 9.350 1.00 63.69 87 TRP A C 1
ATOM 702 O O . TRP A 1 87 ? 19.062 -26.499 9.768 1.00 63.69 87 TRP A O 1
ATOM 712 N N . ALA A 1 88 ? 18.854 -24.430 8.910 1.00 66.62 88 ALA A N 1
ATOM 713 C CA . ALA A 1 88 ? 17.414 -24.294 9.080 1.00 66.62 88 ALA A CA 1
ATOM 714 C C . ALA A 1 88 ? 16.617 -25.322 8.259 1.00 66.62 88 ALA A C 1
ATOM 716 O O . ALA A 1 88 ? 16.052 -25.003 7.212 1.00 66.62 88 ALA A O 1
ATOM 717 N N . LEU A 1 89 ? 16.508 -26.551 8.768 1.00 71.69 89 LEU A N 1
ATOM 718 C CA . LEU A 1 89 ? 15.432 -27.460 8.389 1.00 71.69 89 LEU A CA 1
ATOM 719 C C . LEU A 1 89 ? 14.108 -26.703 8.557 1.00 71.69 89 LEU A C 1
ATOM 721 O O . LEU A 1 89 ? 13.933 -25.963 9.525 1.00 71.69 89 LEU A O 1
ATOM 725 N N . LYS A 1 90 ? 13.174 -26.858 7.613 1.00 73.38 90 LYS A N 1
ATOM 726 C CA . LYS A 1 90 ? 11.886 -26.134 7.611 1.00 73.38 90 LYS A CA 1
ATOM 727 C C . LYS A 1 90 ? 11.123 -26.277 8.936 1.00 73.38 90 LYS A C 1
ATOM 729 O O . LYS A 1 90 ? 10.436 -25.352 9.352 1.00 73.38 90 LYS A O 1
ATOM 734 N N . GLU A 1 91 ? 11.279 -27.410 9.612 1.00 70.50 91 GLU A N 1
ATOM 735 C CA . GLU A 1 91 ? 10.752 -27.669 10.959 1.00 70.50 91 GLU A CA 1
ATOM 736 C C . GLU A 1 91 ? 11.359 -26.766 12.051 1.00 70.50 91 GLU A C 1
ATOM 738 O O . GLU A 1 91 ? 10.663 -26.366 12.979 1.00 70.50 91 GLU A O 1
ATOM 743 N N . ASN A 1 92 ? 12.626 -26.374 11.900 1.00 70.94 92 ASN A N 1
ATOM 744 C CA . ASN A 1 92 ? 13.368 -25.486 12.797 1.00 70.94 92 ASN A CA 1
ATOM 745 C C . ASN A 1 92 ? 13.294 -24.016 12.352 1.00 70.94 92 ASN A C 1
ATOM 747 O O . ASN A 1 92 ? 13.910 -23.139 12.968 1.00 70.94 92 ASN A O 1
ATOM 751 N N . GLN A 1 93 ? 12.531 -23.718 11.292 1.00 76.38 93 GLN A N 1
ATOM 752 C CA . GLN A 1 93 ? 12.295 -22.356 10.842 1.00 76.38 93 GLN A CA 1
ATOM 753 C C . GLN A 1 93 ? 11.503 -21.596 11.907 1.00 76.38 93 GLN A C 1
ATOM 755 O O . GLN A 1 93 ? 10.278 -21.680 12.016 1.00 76.38 93 GLN A O 1
ATOM 760 N N . ARG A 1 94 ? 12.208 -20.764 12.671 1.00 75.00 94 ARG A N 1
ATOM 761 C CA . ARG A 1 94 ? 11.578 -19.750 13.509 1.00 75.00 94 ARG A CA 1
ATOM 762 C C . ARG A 1 94 ? 11.057 -18.647 12.601 1.00 75.00 94 ARG A C 1
ATOM 764 O O . ARG A 1 94 ? 11.777 -17.704 12.276 1.00 75.00 94 ARG A O 1
ATOM 771 N N . PHE A 1 95 ? 9.798 -18.751 12.180 1.00 68.88 95 PHE A N 1
ATOM 772 C CA . PHE A 1 95 ? 9.099 -17.599 11.628 1.00 68.88 95 PHE A CA 1
ATOM 773 C C . PHE A 1 95 ? 9.117 -16.512 12.704 1.00 68.88 95 PHE A C 1
ATOM 775 O O . PHE A 1 95 ? 8.411 -16.599 13.709 1.00 68.88 95 PHE A O 1
ATOM 782 N N . GLY A 1 96 ? 9.950 -15.485 12.520 1.00 63.91 96 GLY A N 1
ATOM 783 C CA . GLY A 1 96 ? 9.800 -14.255 13.287 1.00 63.91 96 GLY A CA 1
ATOM 784 C C . GLY A 1 96 ? 8.342 -13.806 13.189 1.00 63.91 96 GLY A C 1
ATOM 785 O O . GLY A 1 96 ? 7.680 -14.093 12.188 1.00 63.91 96 GLY A O 1
ATOM 786 N N . LYS A 1 97 ? 7.817 -13.128 14.216 1.00 67.25 97 LYS A N 1
ATOM 787 C CA . LYS A 1 97 ? 6.444 -12.592 14.226 1.00 67.25 97 LYS A CA 1
ATOM 788 C C . LYS A 1 97 ? 6.280 -11.509 13.146 1.00 67.25 97 LYS A C 1
ATOM 790 O O . LYS A 1 97 ? 6.183 -10.317 13.431 1.00 67.25 97 LYS A O 1
ATOM 795 N N . LYS A 1 98 ? 6.275 -11.911 11.878 1.00 64.94 98 LYS A N 1
ATOM 796 C CA . LYS A 1 98 ? 6.124 -11.053 10.712 1.00 64.94 98 LYS A CA 1
ATOM 797 C C . LYS A 1 98 ? 4.639 -10.719 10.629 1.00 64.94 98 LYS A C 1
ATOM 799 O O . LYS A 1 98 ? 3.824 -11.557 10.262 1.00 64.94 98 LYS A O 1
ATOM 804 N N . GLY A 1 99 ? 4.279 -9.512 11.062 1.00 61.41 99 GLY A N 1
ATOM 805 C CA . GLY A 1 99 ? 2.887 -9.048 11.072 1.00 61.41 99 GLY A CA 1
ATOM 806 C C . GLY A 1 99 ? 2.354 -8.554 12.417 1.00 61.41 99 GLY A C 1
ATOM 807 O O . GLY A 1 99 ? 1.138 -8.409 12.535 1.00 61.41 99 GLY A O 1
ATOM 808 N N . GLY A 1 100 ? 3.231 -8.294 13.396 1.00 60.25 100 GLY A N 1
ATOM 809 C CA . GLY A 1 100 ? 2.886 -7.615 14.654 1.00 60.25 100 GLY A CA 1
ATOM 810 C C . GLY A 1 100 ? 2.767 -6.085 14.555 1.00 60.25 100 GLY A C 1
ATOM 811 O O . GLY A 1 100 ? 2.538 -5.431 15.564 1.00 60.25 100 GLY A O 1
ATOM 812 N N . GLY A 1 101 ? 2.938 -5.501 13.364 1.00 75.00 101 GLY A N 1
ATOM 813 C CA . GLY A 1 101 ? 2.655 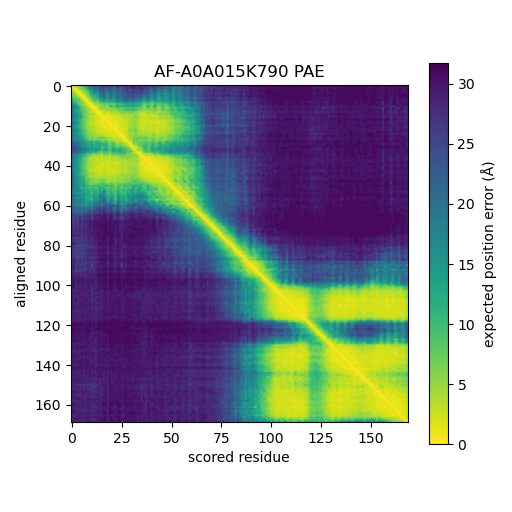-4.081 13.138 1.00 75.00 101 GLY A CA 1
ATOM 814 C C . GLY A 1 101 ? 1.150 -3.795 13.156 1.00 75.00 101 GLY A C 1
ATOM 815 O O . GLY A 1 101 ? 0.349 -4.681 12.847 1.00 75.00 101 GLY A O 1
ATOM 816 N N . LYS A 1 102 ? 0.768 -2.551 13.488 1.00 81.75 102 LYS A N 1
ATOM 817 C CA . LYS A 1 102 ? -0.629 -2.085 13.445 1.00 81.75 102 LYS A CA 1
ATOM 818 C C . LYS A 1 102 ? -1.229 -2.412 12.073 1.00 81.75 102 LYS A C 1
ATOM 820 O O . LYS A 1 102 ? -0.732 -1.953 11.045 1.00 81.75 102 LYS A O 1
ATOM 825 N N . ARG A 1 103 ? -2.269 -3.246 12.063 1.00 85.94 103 ARG A N 1
ATOM 826 C CA . ARG A 1 103 ? -3.028 -3.592 10.854 1.00 85.94 103 ARG A CA 1
ATOM 827 C C . ARG A 1 103 ? -4.106 -2.538 10.613 1.00 85.94 103 ARG A C 1
ATOM 829 O O . ARG A 1 103 ? -4.549 -1.892 11.559 1.00 85.94 103 ARG A O 1
ATOM 836 N N . MET A 1 104 ? -4.526 -2.382 9.359 1.00 90.12 104 MET A N 1
ATOM 837 C CA . MET A 1 104 ? -5.712 -1.579 9.045 1.00 90.12 104 MET A CA 1
ATOM 838 C C . MET A 1 104 ? -6.941 -2.194 9.723 1.00 90.12 104 MET A C 1
ATOM 840 O O . MET A 1 104 ? -7.057 -3.423 9.788 1.00 90.12 104 MET A O 1
ATOM 844 N N . SER A 1 105 ? -7.834 -1.347 10.240 1.00 91.81 105 SER A N 1
ATOM 845 C CA . SER A 1 105 ? -9.106 -1.793 10.807 1.00 91.81 105 SER A CA 1
ATOM 846 C C . SER A 1 105 ? -9.982 -2.397 9.701 1.00 91.81 105 SER A C 1
ATOM 848 O O . SER A 1 105 ? -9.855 -2.055 8.523 1.00 91.81 105 SER A O 1
ATOM 850 N N . LYS A 1 106 ? -10.882 -3.322 10.063 1.00 93.06 106 LYS A N 1
ATOM 851 C CA . LYS A 1 106 ? -11.810 -3.933 9.093 1.00 93.06 106 LYS A CA 1
ATOM 852 C C . LYS A 1 106 ? -12.711 -2.883 8.429 1.00 93.06 106 LYS A C 1
ATOM 854 O O . LYS A 1 106 ? -13.039 -3.027 7.255 1.00 93.06 106 LYS A O 1
ATOM 859 N N . ASN A 1 107 ? -13.045 -1.819 9.160 1.00 92.94 107 ASN A N 1
ATOM 860 C CA . ASN A 1 107 ? -13.845 -0.701 8.665 1.00 92.94 107 ASN A CA 1
ATOM 861 C C . ASN A 1 107 ? -13.112 0.035 7.540 1.00 92.94 107 ASN A C 1
ATOM 863 O O . ASN A 1 107 ? -13.654 0.168 6.449 1.00 92.94 107 ASN A O 1
ATOM 867 N N . VAL A 1 108 ? -11.847 0.414 7.763 1.00 93.81 108 VAL A N 1
ATOM 868 C CA . VAL A 1 108 ? -11.008 1.053 6.735 1.00 93.81 108 VAL A CA 1
ATOM 869 C C . VAL A 1 108 ? -10.879 0.168 5.496 1.00 93.81 108 VAL A C 1
ATOM 871 O O . VAL A 1 108 ? -11.015 0.665 4.383 1.00 93.81 108 VAL A O 1
ATOM 874 N N . VAL A 1 109 ? -10.670 -1.142 5.666 1.00 93.62 109 VAL A N 1
ATOM 875 C CA . VAL A 1 109 ? -10.616 -2.078 4.528 1.00 93.62 109 VAL A CA 1
ATOM 876 C C . VAL A 1 109 ? -11.938 -2.096 3.758 1.00 93.62 109 VAL A C 1
ATOM 878 O O . VAL A 1 109 ? -11.912 -2.019 2.537 1.00 93.62 109 VAL A O 1
ATOM 881 N N . SER A 1 110 ? -13.077 -2.121 4.452 1.00 94.06 110 SER A N 1
ATOM 882 C CA . SER A 1 110 ? -14.404 -2.131 3.816 1.00 94.06 110 SER A CA 1
ATOM 883 C C . SER A 1 110 ? -14.662 -0.855 3.002 1.00 94.06 110 SER A C 1
ATOM 885 O O . SER A 1 110 ? -15.178 -0.926 1.890 1.00 94.06 110 SER A O 1
ATOM 887 N N . TYR A 1 111 ? -14.247 0.312 3.508 1.00 94.44 111 TYR A N 1
ATOM 888 C CA . TYR A 1 111 ? -14.324 1.566 2.750 1.00 94.44 111 TYR A CA 1
ATOM 889 C C . TYR A 1 111 ? -13.410 1.556 1.525 1.00 94.44 111 TYR A C 1
ATOM 891 O O . TYR A 1 111 ? -13.830 1.960 0.444 1.00 94.44 111 TYR A O 1
ATOM 899 N N . LEU A 1 112 ? -12.176 1.061 1.667 1.00 92.75 112 LEU A N 1
ATOM 900 C CA . LEU A 1 112 ? -11.268 0.917 0.531 1.00 92.75 112 LEU A CA 1
ATOM 901 C C . LEU A 1 112 ? -11.864 -0.011 -0.538 1.00 92.75 112 LEU A C 1
ATOM 903 O O . LEU A 1 112 ? -11.799 0.318 -1.717 1.00 92.75 112 LEU A O 1
ATOM 907 N N . GLU A 1 113 ? -12.496 -1.123 -0.162 1.00 91.94 113 GLU A N 1
ATOM 908 C CA . GLU A 1 113 ? -13.207 -1.990 -1.111 1.00 91.94 113 GLU A CA 1
ATOM 909 C C . GLU A 1 113 ? -14.343 -1.245 -1.817 1.00 91.94 113 GLU A C 1
ATOM 911 O O . GLU A 1 113 ? -14.414 -1.271 -3.044 1.00 91.94 113 GLU A O 1
ATOM 916 N N . ALA A 1 114 ? -15.179 -0.514 -1.076 1.00 91.44 114 ALA A N 1
ATOM 917 C CA . ALA A 1 114 ? -16.272 0.263 -1.654 1.00 91.44 114 ALA A CA 1
ATOM 918 C C . ALA A 1 114 ? -15.773 1.320 -2.656 1.00 91.44 114 ALA A C 1
ATOM 920 O O . ALA A 1 114 ? -16.265 1.370 -3.781 1.00 91.44 114 ALA A O 1
ATOM 921 N N . TYR A 1 115 ? -14.753 2.111 -2.304 1.00 89.81 115 TYR A N 1
ATOM 922 C CA . TYR A 1 115 ? -14.164 3.104 -3.214 1.00 89.81 115 TYR A CA 1
ATOM 923 C C . TYR A 1 115 ? -13.495 2.457 -4.428 1.00 89.81 115 TYR A C 1
ATOM 925 O O . TYR A 1 115 ? -13.562 2.969 -5.549 1.00 89.81 115 TYR A O 1
ATOM 933 N N . PHE A 1 116 ? -12.859 1.306 -4.222 1.00 86.62 116 PHE A N 1
ATOM 934 C CA . PHE A 1 116 ? -12.234 0.556 -5.298 1.00 86.62 116 PHE A CA 1
ATOM 935 C C . PHE A 1 116 ? -13.267 -0.014 -6.279 1.00 86.62 116 PHE A C 1
ATOM 937 O O . PHE A 1 116 ? -13.029 -0.017 -7.485 1.00 86.62 116 PHE A O 1
ATOM 944 N N . LEU A 1 117 ? -14.425 -0.460 -5.802 1.00 85.44 117 LEU A N 1
ATOM 945 C CA . LEU A 1 117 ? -15.504 -0.946 -6.664 1.00 85.44 117 LEU A CA 1
ATOM 946 C C . LEU A 1 117 ? -16.276 0.204 -7.326 1.00 85.44 117 LEU A C 1
ATOM 948 O O . LEU A 1 117 ? -16.645 0.096 -8.490 1.00 85.44 117 LEU A O 1
ATOM 952 N N . ALA A 1 118 ? -16.469 1.323 -6.624 1.00 82.31 118 ALA A N 1
ATOM 953 C CA . ALA A 1 118 ? -17.177 2.494 -7.141 1.00 82.31 118 ALA A CA 1
ATOM 954 C C . ALA A 1 118 ? -16.416 3.222 -8.263 1.00 82.31 118 ALA A C 1
ATOM 956 O O . ALA A 1 118 ? -17.032 3.846 -9.122 1.00 82.31 118 ALA A O 1
ATOM 957 N N . GLY A 1 119 ? -15.082 3.128 -8.299 1.00 67.31 119 GLY A N 1
ATOM 958 C CA . GLY A 1 119 ? -14.250 3.751 -9.338 1.00 67.31 119 GLY A CA 1
ATOM 959 C C . GLY A 1 119 ? -14.296 3.080 -10.723 1.00 67.31 119 GLY A C 1
ATOM 960 O O . GLY A 1 119 ? -13.339 3.225 -11.484 1.00 67.31 119 GLY A O 1
ATOM 961 N N . ASP A 1 120 ? -15.347 2.325 -11.050 1.00 60.03 120 ASP A N 1
ATOM 962 C CA . ASP A 1 120 ? -15.472 1.563 -12.297 1.00 60.03 120 ASP A CA 1
ATOM 963 C C . ASP A 1 120 ? -16.037 2.393 -13.468 1.00 60.03 120 ASP A C 1
ATOM 965 O O . ASP A 1 120 ? -17.141 2.146 -13.947 1.00 60.03 120 ASP A O 1
ATOM 969 N N . ILE A 1 121 ? -15.284 3.403 -13.926 1.00 53.88 121 ILE A N 1
ATOM 970 C CA . ILE A 1 121 ? -15.638 4.145 -15.155 1.00 53.88 121 ILE A CA 1
ATOM 971 C C . ILE A 1 121 ? -14.612 3.964 -16.285 1.00 53.88 121 ILE A C 1
ATOM 973 O O . ILE A 1 121 ? -15.010 4.073 -17.432 1.00 53.88 121 ILE A O 1
ATOM 977 N N . ASN A 1 122 ? -13.342 3.606 -16.030 1.00 51.75 122 ASN A N 1
ATOM 978 C CA . ASN A 1 122 ? -12.376 3.235 -17.086 1.00 51.75 122 ASN A CA 1
ATOM 979 C C . ASN A 1 122 ? -11.200 2.420 -16.505 1.00 51.75 122 ASN A C 1
ATOM 981 O O . ASN A 1 122 ? -10.217 2.981 -16.017 1.00 51.75 122 ASN A O 1
ATOM 985 N N . LYS A 1 123 ? -11.304 1.083 -16.539 1.00 55.34 123 LYS A N 1
ATOM 986 C CA . LYS A 1 123 ? -10.386 0.126 -15.876 1.00 55.34 123 LYS A CA 1
ATOM 987 C C . LYS A 1 123 ? -8.919 0.165 -16.337 1.00 55.34 123 LYS A C 1
ATOM 989 O O . LYS A 1 123 ? -8.085 -0.435 -15.666 1.00 55.34 123 LYS A O 1
ATOM 994 N N . SER A 1 124 ? -8.580 0.826 -17.443 1.00 52.62 124 SER A N 1
ATOM 995 C CA . SER A 1 124 ? -7.250 0.711 -18.064 1.00 52.62 124 SER A CA 1
ATOM 996 C C . SER A 1 124 ? -6.329 1.923 -17.899 1.00 52.62 124 SER A C 1
ATOM 998 O O . SER A 1 124 ? -5.120 1.752 -18.012 1.00 52.62 124 SER A O 1
ATOM 1000 N N . GLU A 1 125 ? -6.846 3.127 -17.626 1.00 51.91 125 GLU A N 1
ATOM 1001 C CA . GLU A 1 125 ? -6.055 4.361 -17.821 1.00 51.91 125 GLU A CA 1
ATOM 1002 C C . GLU A 1 125 ? -5.808 5.212 -16.573 1.00 51.91 125 GLU A C 1
ATOM 1004 O O . GLU A 1 125 ? -4.856 5.994 -16.554 1.00 51.91 125 GLU A O 1
ATOM 1009 N N . LYS A 1 126 ? -6.576 5.045 -15.487 1.00 54.06 126 LYS A N 1
ATOM 1010 C CA . LYS A 1 126 ? -6.228 5.684 -14.206 1.00 54.06 126 LYS A CA 1
ATOM 1011 C C . LYS A 1 126 ? -5.115 4.886 -13.533 1.00 54.06 126 LYS A C 1
ATOM 1013 O O . LYS A 1 126 ? -5.347 3.992 -12.720 1.00 54.06 126 LYS A O 1
ATOM 1018 N N . ILE A 1 127 ? -3.894 5.203 -13.958 1.00 57.53 127 ILE A N 1
ATOM 1019 C CA . ILE A 1 127 ? -2.612 4.735 -13.430 1.00 57.53 127 ILE A CA 1
ATOM 1020 C C . ILE A 1 127 ? -2.726 4.607 -11.906 1.00 57.53 127 ILE A C 1
ATOM 1022 O O . ILE A 1 127 ? -3.089 5.568 -11.232 1.00 57.53 127 ILE A O 1
ATOM 1026 N N . TYR A 1 128 ? -2.400 3.428 -11.364 1.00 59.09 128 TYR A N 1
ATOM 1027 C CA . TYR A 1 128 ? -2.435 3.068 -9.934 1.00 59.09 128 TYR A CA 1
ATOM 1028 C C . TYR A 1 128 ? -2.011 4.187 -8.962 1.00 59.09 128 TYR A C 1
ATOM 1030 O O . TYR A 1 128 ? -2.489 4.234 -7.829 1.00 59.09 128 TYR A O 1
ATOM 1038 N N . GLY A 1 129 ? -1.118 5.077 -9.407 1.00 61.19 129 GLY A N 1
ATOM 1039 C CA . GLY A 1 129 ? -0.632 6.232 -8.662 1.00 61.19 129 GLY A CA 1
ATOM 1040 C C . GLY A 1 129 ? -1.653 7.342 -8.373 1.00 61.19 129 GLY A C 1
ATOM 1041 O O . GLY A 1 129 ? -1.401 8.105 -7.447 1.00 61.19 129 GLY A O 1
ATOM 1042 N N . SER A 1 130 ? -2.778 7.462 -9.095 1.00 71.12 130 SER A N 1
ATOM 1043 C CA . SER A 1 130 ? -3.829 8.446 -8.754 1.00 71.12 130 SER A CA 1
ATOM 1044 C C . SER A 1 130 ? -4.901 7.859 -7.832 1.00 71.12 130 SER A C 1
ATOM 1046 O O . SER A 1 130 ? -5.447 8.551 -6.974 1.00 71.12 130 SER A O 1
ATOM 1048 N N . ARG A 1 131 ? -5.177 6.557 -7.958 1.00 79.94 131 ARG A N 1
ATOM 1049 C CA . ARG A 1 131 ? -6.302 5.900 -7.283 1.00 79.94 131 ARG A CA 1
ATOM 1050 C C . ARG A 1 131 ? -6.123 5.794 -5.772 1.00 79.94 131 ARG A C 1
ATOM 1052 O O . ARG A 1 131 ? -7.050 6.049 -5.015 1.00 79.94 131 ARG A O 1
ATOM 1059 N N . ASN A 1 132 ? -4.925 5.450 -5.316 1.00 88.06 132 ASN A N 1
ATOM 1060 C CA . ASN A 1 132 ? -4.601 5.423 -3.889 1.00 88.06 132 ASN A CA 1
ATOM 1061 C C . ASN A 1 132 ? -4.707 6.814 -3.236 1.00 88.06 132 ASN A C 1
ATOM 1063 O O . ASN A 1 132 ? -5.125 6.904 -2.084 1.00 88.06 132 ASN A O 1
ATOM 1067 N N . ALA A 1 133 ? -4.347 7.883 -3.953 1.00 88.31 133 ALA A N 1
ATOM 1068 C CA . ALA A 1 133 ? -4.473 9.259 -3.485 1.00 88.31 133 ALA A CA 1
ATOM 1069 C C . ALA A 1 133 ? -5.945 9.690 -3.393 1.00 88.31 133 ALA A C 1
ATOM 1071 O O . ALA A 1 133 ? -6.334 10.296 -2.398 1.00 88.31 133 ALA A O 1
ATOM 1072 N N . GLU A 1 134 ? -6.767 9.313 -4.377 1.00 88.81 134 GLU A N 1
ATOM 1073 C CA . GLU A 1 134 ? -8.224 9.508 -4.353 1.00 88.81 134 GLU A CA 1
ATOM 1074 C C . GLU A 1 134 ? -8.848 8.804 -3.140 1.00 88.81 134 GLU A C 1
ATOM 1076 O O . GLU A 1 134 ? -9.443 9.459 -2.290 1.00 88.81 134 GLU A O 1
ATOM 1081 N N . MET A 1 135 ? -8.599 7.501 -2.971 1.00 91.44 135 MET A N 1
ATOM 1082 C CA . MET A 1 135 ? -9.105 6.728 -1.827 1.00 91.44 135 MET A CA 1
ATOM 1083 C C . MET A 1 135 ? -8.632 7.294 -0.481 1.00 91.44 135 MET A C 1
ATOM 1085 O O . MET A 1 135 ? -9.368 7.285 0.501 1.00 91.44 135 MET A O 1
ATOM 1089 N N . HIS A 1 136 ? -7.401 7.805 -0.420 1.00 93.00 136 HIS A N 1
ATOM 1090 C CA . HIS A 1 136 ? -6.876 8.448 0.780 1.00 93.00 136 HIS A CA 1
ATOM 1091 C C . HIS A 1 136 ? -7.597 9.766 1.107 1.00 93.00 136 HIS A C 1
ATOM 1093 O O . HIS A 1 136 ? -7.788 10.077 2.281 1.00 93.00 136 HIS A O 1
ATOM 1099 N N . ASN A 1 137 ? -7.996 10.543 0.099 1.00 92.31 137 ASN A N 1
ATOM 1100 C CA . ASN A 1 137 ? -8.776 11.763 0.301 1.00 92.31 137 ASN A CA 1
ATOM 1101 C C . ASN A 1 137 ? -10.211 11.450 0.739 1.00 92.31 137 ASN A C 1
ATOM 1103 O O . ASN A 1 137 ? -10.702 12.088 1.664 1.00 92.31 137 ASN A O 1
ATOM 1107 N N . GLU A 1 138 ? -10.837 10.421 0.172 1.00 92.00 138 GLU A N 1
ATOM 1108 C CA . GLU A 1 138 ? -12.159 9.962 0.616 1.00 92.00 138 GLU A CA 1
ATOM 1109 C C . GLU A 1 138 ? -12.148 9.523 2.093 1.00 92.00 138 GLU A C 1
ATOM 1111 O O . GLU A 1 138 ? -13.035 9.869 2.874 1.00 92.00 138 GLU A O 1
ATOM 1116 N N . LEU A 1 139 ? -11.090 8.828 2.532 1.00 94.00 139 LEU A N 1
ATOM 1117 C CA . LEU A 1 139 ? -10.914 8.490 3.950 1.00 94.00 139 LEU A CA 1
ATOM 1118 C C . LEU A 1 139 ? -10.742 9.728 4.844 1.00 94.00 139 LEU A C 1
ATOM 1120 O O . LEU A 1 139 ? -11.190 9.702 5.989 1.00 94.00 139 LEU A O 1
ATOM 1124 N N . LYS A 1 140 ? -10.131 10.816 4.352 1.00 94.12 140 LYS A N 1
ATOM 1125 C CA . LYS A 1 140 ? -10.075 12.084 5.101 1.00 94.12 140 LYS A CA 1
ATOM 1126 C C . LYS A 1 140 ? -11.459 12.705 5.267 1.00 94.12 140 LYS A C 1
ATOM 1128 O O . LYS A 1 140 ? -11.756 13.165 6.364 1.00 94.12 140 LYS A O 1
ATOM 1133 N N . GLY A 1 141 ? -12.307 12.649 4.240 1.00 92.31 141 GLY A N 1
ATOM 1134 C CA . GLY A 1 141 ? -13.694 13.118 4.333 1.00 92.31 141 GLY A CA 1
ATOM 1135 C C . GLY A 1 141 ? -14.490 12.386 5.422 1.00 92.31 141 GLY A C 1
ATOM 1136 O O . GLY A 1 141 ? -15.253 13.003 6.160 1.00 92.31 141 GLY A O 1
ATOM 1137 N N . LEU A 1 142 ? -14.246 11.084 5.613 1.00 91.44 142 LEU A N 1
ATOM 1138 C CA . LEU A 1 142 ? -14.857 10.316 6.708 1.00 91.44 142 LEU A CA 1
ATOM 1139 C C . LEU A 1 142 ? -14.361 10.736 8.100 1.00 91.44 142 LEU A C 1
ATOM 1141 O O . LEU A 1 142 ? -15.124 10.654 9.062 1.00 91.44 142 LEU A O 1
ATOM 1145 N N . VAL A 1 143 ? -13.109 11.187 8.218 1.00 92.75 143 VAL A N 1
ATOM 1146 C CA . VAL A 1 143 ? -12.584 11.747 9.475 1.00 92.75 143 VAL A CA 1
ATOM 1147 C C . VAL A 1 143 ? -13.193 13.116 9.758 1.00 92.75 143 VAL A C 1
ATOM 1149 O O . VAL A 1 143 ? -13.579 13.389 10.891 1.00 92.75 143 VAL A O 1
ATOM 1152 N N . GLU A 1 144 ? -13.349 13.959 8.737 1.00 91.69 144 GLU A N 1
ATOM 1153 C CA . GLU A 1 144 ? -14.050 15.246 8.864 1.00 91.69 144 GLU A CA 1
ATOM 1154 C C . GLU A 1 144 ? -15.516 15.057 9.285 1.00 91.69 144 GLU A C 1
ATOM 1156 O O . GLU A 1 144 ? -16.029 15.824 10.097 1.00 91.69 144 GLU A O 1
ATOM 1161 N N . GLY A 1 145 ? -16.168 13.996 8.801 1.00 89.00 145 GLY A N 1
ATOM 1162 C CA . GLY A 1 145 ? -17.514 13.595 9.216 1.00 89.00 145 GLY A CA 1
ATOM 1163 C C . GLY A 1 145 ? -17.599 12.897 10.581 1.00 89.00 145 GLY A C 1
ATOM 1164 O O . GLY A 1 145 ? -18.697 12.519 10.985 1.00 89.00 145 GLY A O 1
ATOM 1165 N N . GLY A 1 146 ? -16.477 12.685 11.280 1.00 87.88 146 GLY A N 1
ATOM 1166 C CA . GLY A 1 146 ? -16.431 12.002 12.580 1.00 87.88 146 GLY A CA 1
ATOM 1167 C C . GLY A 1 146 ? -16.759 10.503 12.532 1.00 87.88 146 GLY A C 1
ATOM 1168 O O . GLY A 1 146 ? -17.063 9.907 13.561 1.00 87.88 146 GLY A O 1
ATOM 1169 N N . ILE A 1 147 ? -16.731 9.887 11.346 1.00 91.12 147 ILE A N 1
ATOM 1170 C CA . ILE A 1 147 ? -17.016 8.455 11.143 1.00 91.12 147 ILE A CA 1
ATOM 1171 C C . ILE A 1 147 ? -15.767 7.605 11.417 1.00 91.12 147 ILE A C 1
ATOM 1173 O O . ILE A 1 147 ? -15.873 6.446 11.822 1.00 91.12 147 ILE A O 1
ATOM 1177 N N . LEU A 1 148 ? -14.581 8.169 11.175 1.00 91.75 148 LEU A N 1
ATOM 1178 C CA . LEU A 1 148 ? -13.288 7.537 11.420 1.00 91.75 148 LEU A CA 1
ATOM 1179 C C . LEU A 1 148 ? -12.403 8.436 12.284 1.00 91.75 148 LEU A C 1
ATOM 1181 O O . LEU A 1 148 ? -12.453 9.659 12.185 1.00 91.75 148 LEU A O 1
ATOM 1185 N N . GLU A 1 149 ? -11.526 7.814 13.066 1.00 89.75 149 GLU A N 1
ATOM 1186 C CA . GLU A 1 149 ? -10.467 8.518 13.786 1.00 89.75 149 GLU A CA 1
ATOM 1187 C C . GLU A 1 149 ? -9.272 8.798 12.866 1.00 89.75 149 GLU A C 1
ATOM 1189 O O . GLU A 1 149 ? -8.938 8.015 11.966 1.00 89.75 149 GLU A O 1
ATOM 1194 N N . LYS A 1 150 ? -8.558 9.899 13.113 1.00 88.00 150 LYS A N 1
ATOM 1195 C CA . LYS A 1 150 ? -7.402 10.305 12.295 1.00 88.00 150 LYS A CA 1
ATOM 1196 C C . LYS A 1 150 ? -6.286 9.255 12.309 1.00 88.00 150 LYS A C 1
ATOM 1198 O O . LYS A 1 150 ? -5.588 9.069 11.311 1.00 88.00 150 LYS A O 1
ATOM 1203 N N . GLU A 1 151 ? -6.128 8.544 13.419 1.00 88.81 151 GLU A N 1
ATOM 1204 C CA . GLU A 1 151 ? -5.132 7.489 13.632 1.00 88.81 151 GLU A CA 1
ATOM 1205 C C . GLU A 1 151 ? -5.445 6.204 12.855 1.00 88.81 151 GLU A C 1
ATOM 1207 O O . GLU A 1 151 ? -4.595 5.300 12.792 1.00 88.81 151 GLU A O 1
ATOM 1212 N N . GLU A 1 152 ? -6.659 6.087 12.311 1.00 87.81 152 GLU A N 1
ATOM 1213 C CA . GLU A 1 152 ? -7.070 4.976 11.456 1.00 87.81 152 GLU A CA 1
ATOM 1214 C C . GLU A 1 152 ? -6.725 5.199 9.986 1.00 87.81 152 GLU A C 1
ATOM 1216 O O . GLU A 1 152 ? -6.627 4.211 9.255 1.00 87.81 152 GLU A O 1
ATOM 1221 N N . ILE A 1 153 ? -6.464 6.442 9.556 1.00 91.88 153 ILE A N 1
ATOM 1222 C CA . ILE A 1 153 ? -6.086 6.722 8.168 1.00 91.88 153 ILE A CA 1
ATOM 1223 C C . ILE A 1 153 ? -4.745 6.034 7.855 1.00 91.88 153 ILE A C 1
ATOM 1225 O O . ILE A 1 153 ? -3.699 6.387 8.417 1.00 91.88 153 ILE A O 1
ATOM 1229 N N . PRO A 1 154 ? -4.728 5.061 6.927 1.00 92.69 154 PRO A N 1
ATOM 1230 C CA . PRO A 1 154 ? -3.501 4.427 6.493 1.00 92.69 154 PRO A CA 1
ATOM 1231 C C . PRO A 1 154 ? -2.725 5.360 5.563 1.00 92.69 154 PRO A C 1
ATOM 1233 O O . PRO A 1 154 ? -3.289 6.150 4.812 1.00 92.69 154 PRO A O 1
ATOM 1236 N N . LYS A 1 155 ? -1.398 5.221 5.545 1.00 93.12 155 LYS A N 1
ATOM 1237 C CA . LYS A 1 155 ? -0.554 5.950 4.589 1.00 93.12 155 LYS A CA 1
ATOM 1238 C C . LYS A 1 155 ? -0.913 5.557 3.151 1.00 93.12 155 LYS A C 1
ATOM 1240 O O . LYS A 1 155 ? -1.206 4.392 2.883 1.00 93.12 155 LYS A O 1
ATOM 1245 N N . ILE A 1 156 ? -0.748 6.485 2.208 1.00 90.56 156 ILE A N 1
ATOM 1246 C CA . ILE A 1 156 ? -0.950 6.249 0.763 1.00 90.56 156 ILE A CA 1
ATOM 1247 C C . ILE A 1 156 ? -0.166 5.017 0.266 1.00 90.56 156 ILE A C 1
ATOM 1249 O O . ILE A 1 156 ? -0.688 4.206 -0.497 1.00 90.56 156 ILE A O 1
ATOM 1253 N N . PHE A 1 157 ? 1.066 4.818 0.749 1.00 90.12 157 PHE A N 1
ATOM 1254 C CA . PHE A 1 157 ? 1.867 3.628 0.432 1.00 90.12 157 PHE A CA 1
ATOM 1255 C C . PHE A 1 157 ? 1.221 2.318 0.921 1.00 90.12 157 PHE A C 1
ATOM 1257 O O . PHE A 1 157 ? 1.248 1.308 0.222 1.00 90.12 157 PHE A O 1
ATOM 1264 N N . THR A 1 158 ? 0.596 2.331 2.101 1.00 91.25 158 THR A N 1
ATOM 1265 C CA . THR A 1 158 ? -0.141 1.177 2.636 1.00 91.25 158 THR A CA 1
ATOM 1266 C C . THR A 1 158 ? -1.360 0.855 1.772 1.00 91.25 158 THR A C 1
ATOM 1268 O O . THR A 1 158 ? -1.591 -0.316 1.482 1.00 91.25 158 THR A O 1
ATOM 1271 N N . ILE A 1 159 ? -2.090 1.877 1.310 1.00 91.50 159 ILE A N 1
ATOM 1272 C CA . ILE A 1 159 ? -3.219 1.715 0.380 1.00 91.50 159 ILE A CA 1
ATOM 1273 C C . ILE A 1 159 ? -2.730 1.130 -0.950 1.00 91.50 159 ILE A C 1
ATOM 1275 O O . ILE A 1 159 ? -3.314 0.171 -1.440 1.00 91.50 159 ILE A O 1
ATOM 1279 N N . SER A 1 160 ? -1.613 1.626 -1.493 1.00 90.12 160 SER A N 1
ATOM 1280 C CA . SER A 1 160 ? -1.003 1.086 -2.721 1.00 90.12 160 SER A CA 1
ATOM 1281 C C . SER A 1 160 ? -0.690 -0.412 -2.603 1.00 90.12 160 SER A C 1
ATOM 1283 O O . SER A 1 160 ? -1.116 -1.217 -3.430 1.00 90.12 160 SER A O 1
ATOM 1285 N N . ASN A 1 161 ? -0.024 -0.810 -1.513 1.00 89.62 161 ASN A N 1
ATOM 1286 C CA . ASN A 1 161 ? 0.287 -2.216 -1.242 1.00 89.62 161 ASN A CA 1
ATOM 1287 C C . ASN A 1 161 ? -0.966 -3.078 -1.058 1.00 89.62 161 ASN A C 1
ATOM 1289 O O . ASN A 1 161 ? -0.942 -4.269 -1.371 1.00 89.62 161 ASN A O 1
ATOM 1293 N N . TRP A 1 162 ? -2.037 -2.506 -0.509 1.00 91.94 162 TRP A N 1
ATOM 1294 C CA . TRP A 1 162 ? -3.315 -3.191 -0.374 1.00 91.94 162 TRP A CA 1
ATOM 1295 C C . TRP A 1 162 ? -3.981 -3.400 -1.741 1.00 91.94 162 TRP A C 1
ATOM 1297 O O . TRP A 1 162 ? -4.336 -4.536 -2.042 1.00 91.94 162 TRP A O 1
ATOM 1307 N N . ILE A 1 163 ? -4.040 -2.373 -2.600 1.00 88.38 163 ILE A N 1
ATOM 1308 C CA . ILE A 1 163 ? -4.583 -2.471 -3.970 1.00 88.38 163 ILE A CA 1
ATOM 1309 C C . ILE A 1 163 ? -3.833 -3.538 -4.777 1.00 88.38 163 ILE A C 1
ATOM 1311 O O . ILE A 1 163 ? -4.458 -4.395 -5.399 1.00 88.38 163 ILE A O 1
ATOM 1315 N N . ALA A 1 164 ? -2.496 -3.530 -4.730 1.00 86.81 164 ALA A N 1
ATOM 1316 C CA . ALA A 1 164 ? -1.670 -4.502 -5.447 1.00 86.81 164 ALA A CA 1
ATOM 1317 C C . ALA A 1 164 ? -1.978 -5.954 -5.041 1.00 86.81 164 ALA A C 1
ATOM 1319 O O . ALA A 1 164 ? -1.943 -6.851 -5.873 1.00 86.81 164 ALA A O 1
ATOM 1320 N N . ARG A 1 165 ? -2.307 -6.195 -3.765 1.00 87.56 165 ARG A N 1
ATOM 1321 C CA . ARG A 1 165 ? -2.716 -7.523 -3.274 1.00 87.56 165 ARG A CA 1
ATOM 1322 C C . ARG A 1 165 ? -4.159 -7.850 -3.626 1.00 87.56 165 ARG A C 1
ATOM 1324 O O . ARG A 1 165 ? -4.459 -9.005 -3.897 1.00 87.56 165 ARG A O 1
ATOM 1331 N N . TYR A 1 166 ? -5.033 -6.851 -3.584 1.00 86.50 166 TYR A N 1
ATOM 1332 C CA . TYR A 1 166 ? -6.449 -6.999 -3.892 1.00 86.50 166 TYR A CA 1
ATOM 1333 C C . TYR A 1 166 ? -6.671 -7.423 -5.349 1.00 86.50 166 TYR A C 1
ATOM 1335 O O . TYR A 1 166 ? -7.536 -8.243 -5.611 1.00 86.50 166 TYR A O 1
ATOM 1343 N N . LEU A 1 167 ? -5.846 -6.931 -6.279 1.00 81.38 167 LEU A N 1
ATOM 1344 C CA . LEU A 1 167 ? -5.943 -7.236 -7.712 1.00 81.38 167 LEU A CA 1
ATOM 1345 C C . LEU A 1 167 ? -5.370 -8.594 -8.137 1.00 81.38 167 LEU A C 1
ATOM 1347 O O . LEU A 1 167 ? -5.632 -9.040 -9.248 1.00 81.38 167 LEU A O 1
ATOM 1351 N N . VAL A 1 168 ? -4.575 -9.232 -7.279 1.00 79.06 168 VAL A N 1
ATOM 1352 C CA . VAL A 1 168 ? -4.016 -10.576 -7.521 1.00 79.06 168 VAL A CA 1
ATOM 1353 C C . VAL A 1 168 ? -4.950 -11.673 -6.987 1.00 79.06 168 VAL A C 1
ATOM 1355 O O . VAL A 1 168 ? -4.716 -12.854 -7.232 1.00 79.06 168 VAL A O 1
ATOM 1358 N N . LYS A 1 169 ? -5.985 -11.292 -6.232 1.00 65.62 169 LYS A N 1
ATOM 1359 C CA . LYS A 1 169 ? -6.966 -12.200 -5.638 1.00 65.62 169 LYS A CA 1
ATOM 1360 C C . LYS A 1 169 ? -8.073 -12.541 -6.630 1.00 65.62 169 LYS A C 1
ATOM 1362 O O . LYS A 1 169 ? -8.496 -13.716 -6.601 1.00 65.62 169 LYS A O 1
#